Protein AF-A0A934ERG5-F1 (afdb_monomer_lite)

pLDDT: mean 91.38, std 6.94, range [65.0, 96.0]

Structure (mmCIF, N/CA/C/O backbone):
data_AF-A0A934ERG5-F1
#
_entry.id   AF-A0A934ERG5-F1
#
loop_
_atom_site.group_PDB
_atom_site.id
_atom_site.type_symbol
_atom_site.label_atom_id
_atom_site.label_alt_id
_atom_site.label_comp_id
_atom_site.label_asym_id
_atom_site.label_entity_id
_atom_site.label_seq_id
_atom_site.pdbx_PDB_ins_code
_atom_site.Cartn_x
_atom_site.Cartn_y
_atom_site.Cartn_z
_atom_site.occupancy
_atom_site.B_iso_or_equiv
_atom_site.auth_seq_id
_atom_site.auth_comp_id
_atom_site.auth_asym_id
_atom_site.auth_atom_id
_atom_site.pdbx_PDB_model_num
ATOM 1 N N . LEU A 1 1 ? 3.815 -9.267 -13.963 1.00 65.19 1 LEU A 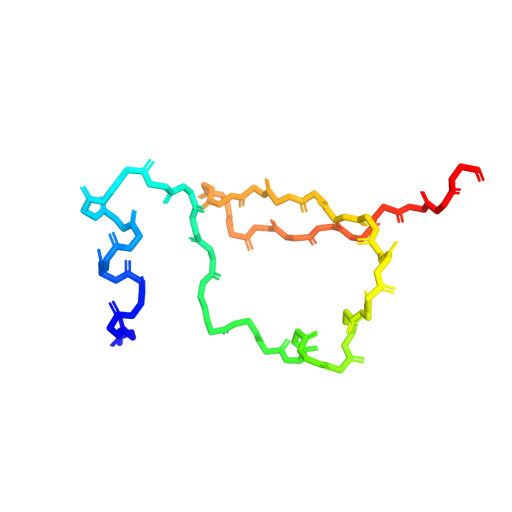N 1
ATOM 2 C CA . LEU A 1 1 ? 3.659 -7.800 -13.828 1.00 65.19 1 LEU A CA 1
ATOM 3 C C . LEU A 1 1 ? 2.269 -7.443 -14.347 1.00 65.19 1 LEU A C 1
ATOM 5 O O . LEU A 1 1 ? 1.955 -7.873 -15.450 1.00 65.19 1 LEU A O 1
ATOM 9 N N . SER A 1 2 ? 1.412 -6.787 -13.556 1.00 83.19 2 SER A N 1
ATOM 10 C CA . SER A 1 2 ? 0.061 -6.420 -14.017 1.00 83.19 2 SER A CA 1
ATOM 11 C C . SER A 1 2 ? 0.102 -5.146 -14.864 1.00 83.19 2 SER A C 1
ATOM 13 O O . SER A 1 2 ? 0.984 -4.309 -14.675 1.00 83.19 2 SER A O 1
ATOM 15 N N . HIS A 1 3 ? -0.866 -4.979 -15.769 1.00 90.12 3 HIS A N 1
ATOM 16 C CA . HIS A 1 3 ? -0.997 -3.757 -16.568 1.00 90.12 3 HIS A CA 1
ATOM 17 C C . HIS A 1 3 ? -1.154 -2.511 -15.674 1.00 90.12 3 HIS A C 1
ATOM 19 O O . HIS A 1 3 ? -0.444 -1.530 -15.859 1.00 90.12 3 HIS A O 1
ATOM 25 N N . GLY A 1 4 ? -1.978 -2.586 -14.620 1.00 88.88 4 GLY A N 1
ATOM 26 C CA . GLY A 1 4 ? -2.187 -1.467 -13.691 1.00 88.88 4 GLY A CA 1
ATOM 27 C C . GLY A 1 4 ? -0.928 -1.019 -12.934 1.00 88.88 4 GLY A C 1
ATOM 28 O O . GLY A 1 4 ? -0.744 0.173 -12.714 1.00 88.88 4 GLY A O 1
ATOM 29 N N . ALA A 1 5 ? -0.021 -1.942 -12.592 1.00 90.94 5 ALA A N 1
ATOM 30 C CA . ALA A 1 5 ? 1.243 -1.589 -11.938 1.00 90.94 5 ALA A CA 1
ATOM 31 C C . ALA A 1 5 ? 2.206 -0.830 -12.871 1.00 90.94 5 ALA A C 1
ATOM 33 O O . ALA A 1 5 ? 3.037 -0.054 -12.402 1.00 90.94 5 ALA A O 1
ATOM 34 N N . ILE A 1 6 ? 2.109 -1.055 -14.186 1.00 92.88 6 ILE A N 1
ATOM 35 C CA . ILE A 1 6 ? 2.885 -0.307 -15.182 1.00 92.88 6 ILE A CA 1
ATOM 36 C C . ILE A 1 6 ? 2.355 1.119 -15.267 1.00 92.88 6 ILE A C 1
ATOM 38 O O . ILE A 1 6 ? 3.133 2.051 -15.090 1.00 92.88 6 ILE A O 1
ATOM 42 N N . ILE A 1 7 ? 1.039 1.263 -15.434 1.00 95.00 7 ILE A N 1
ATOM 43 C CA . ILE A 1 7 ? 0.383 2.569 -15.505 1.00 95.00 7 ILE A CA 1
ATOM 44 C C . ILE A 1 7 ? 0.709 3.392 -14.254 1.00 95.00 7 ILE A C 1
ATOM 46 O O . ILE A 1 7 ? 1.236 4.490 -14.365 1.00 95.00 7 ILE A O 1
ATOM 50 N N . ALA A 1 8 ? 0.527 2.847 -13.050 1.00 93.50 8 ALA A N 1
ATOM 51 C CA . ALA A 1 8 ? 0.871 3.561 -11.819 1.00 93.50 8 ALA A CA 1
ATOM 52 C C . ALA A 1 8 ? 2.305 4.129 -11.806 1.00 93.50 8 ALA A C 1
ATOM 54 O O . ALA A 1 8 ? 2.518 5.265 -11.386 1.00 93.50 8 ALA A O 1
ATOM 55 N N . ARG A 1 9 ? 3.277 3.364 -12.320 1.00 90.81 9 ARG A N 1
ATOM 56 C CA . ARG A 1 9 ? 4.674 3.800 -12.455 1.00 90.81 9 ARG A CA 1
ATOM 57 C C . ARG A 1 9 ? 4.841 4.949 -13.442 1.00 90.81 9 ARG A C 1
ATOM 59 O O . ARG A 1 9 ? 5.586 5.877 -13.151 1.00 90.81 9 ARG A O 1
ATOM 66 N N . GLU A 1 10 ? 4.171 4.890 -14.587 1.00 95.81 10 GLU A N 1
ATOM 67 C CA . GLU A 1 10 ? 4.216 5.945 -15.610 1.00 95.81 10 GLU A CA 1
ATOM 68 C C . GLU A 1 10 ? 3.626 7.262 -15.098 1.00 95.81 10 GLU A C 1
ATOM 70 O O . GLU A 1 10 ? 4.135 8.333 -15.418 1.00 95.81 10 GLU A O 1
ATOM 75 N N . TYR A 1 11 ? 2.611 7.181 -14.235 1.00 94.06 11 TYR A N 1
ATOM 76 C CA . TYR A 1 11 ? 2.003 8.337 -13.572 1.00 94.06 11 TYR A CA 1
ATOM 77 C C . TYR A 1 11 ? 2.753 8.794 -12.308 1.00 94.06 11 TYR A C 1
ATOM 79 O O . TYR A 1 11 ? 2.340 9.760 -11.670 1.00 94.06 11 TYR A O 1
ATOM 87 N N . GLY A 1 12 ? 3.842 8.119 -11.921 1.00 93.75 12 GLY A N 1
ATOM 88 C CA . GLY A 1 12 ? 4.614 8.456 -10.721 1.00 93.75 12 GLY A CA 1
ATOM 89 C C . GLY A 1 12 ? 3.871 8.204 -9.404 1.00 93.75 12 GLY A C 1
ATOM 90 O O . GLY A 1 12 ? 4.211 8.804 -8.385 1.00 93.75 12 GLY A O 1
ATOM 91 N N . LEU A 1 13 ? 2.857 7.335 -9.406 1.00 94.12 13 LEU A N 1
ATOM 92 C CA . LEU A 1 13 ? 2.051 7.030 -8.227 1.00 94.12 13 LEU A CA 1
ATOM 93 C C . LEU A 1 13 ? 2.674 5.886 -7.406 1.00 94.12 13 LEU A C 1
ATOM 95 O O . LEU A 1 13 ? 3.003 4.833 -7.964 1.00 94.12 13 LEU A O 1
ATOM 99 N N . PRO A 1 14 ? 2.783 6.026 -6.072 1.00 92.12 14 PRO A N 1
ATOM 100 C CA . PRO A 1 14 ? 3.181 4.923 -5.204 1.00 92.12 14 PRO A CA 1
ATOM 101 C C . PRO A 1 14 ? 2.128 3.813 -5.276 1.00 92.12 14 PRO A C 1
ATOM 103 O O . PRO A 1 14 ? 0.937 4.066 -5.122 1.00 92.12 14 PRO A O 1
ATOM 106 N N . THR A 1 15 ? 2.542 2.575 -5.554 1.00 94.12 15 THR A N 1
ATOM 107 C CA . THR A 1 15 ? 1.611 1.454 -5.759 1.00 94.12 15 THR A CA 1
ATOM 108 C C . THR A 1 15 ? 2.188 0.139 -5.258 1.00 94.12 15 THR A C 1
ATOM 110 O O . THR A 1 15 ? 3.341 -0.186 -5.531 1.00 94.12 15 THR 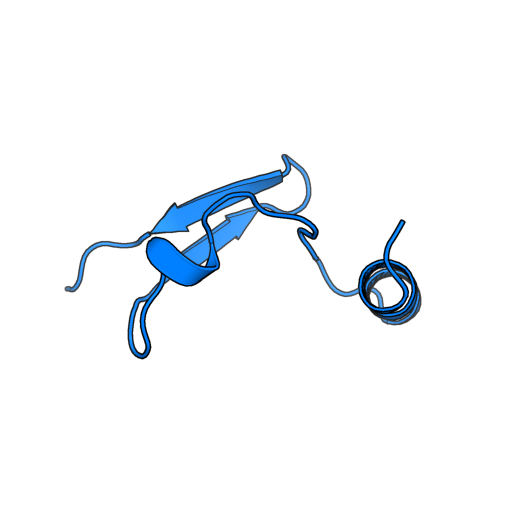A O 1
ATOM 113 N N . ILE A 1 16 ? 1.348 -0.647 -4.582 1.00 94.12 16 ILE A N 1
ATOM 114 C CA . ILE A 1 16 ? 1.613 -2.040 -4.211 1.00 94.12 16 ILE A CA 1
ATOM 115 C C . ILE A 1 16 ? 0.582 -2.901 -4.946 1.00 94.12 16 ILE A C 1
ATOM 117 O O . ILE A 1 16 ? -0.621 -2.709 -4.789 1.00 94.12 16 ILE A O 1
ATOM 121 N N . ALA A 1 17 ? 1.042 -3.839 -5.771 1.00 93.44 17 ALA A N 1
ATOM 122 C CA . ALA A 1 17 ? 0.179 -4.704 -6.575 1.00 93.44 17 ALA A CA 1
ATOM 123 C C . ALA A 1 17 ? 0.314 -6.172 -6.155 1.00 93.44 17 ALA A C 1
ATOM 125 O O . ALA A 1 17 ? 1.327 -6.571 -5.587 1.00 93.44 17 ALA A O 1
ATOM 126 N N . ASN A 1 18 ? -0.691 -6.988 -6.495 1.00 92.12 18 ASN A N 1
ATOM 127 C CA . ASN A 1 18 ? -0.718 -8.428 -6.203 1.00 92.12 18 ASN A CA 1
ATOM 128 C C . ASN A 1 18 ? -0.646 -8.763 -4.696 1.00 92.12 18 ASN A C 1
ATOM 130 O O . ASN A 1 18 ? 0.040 -9.695 -4.279 1.00 92.12 18 ASN A O 1
ATOM 134 N N . VAL A 1 19 ? -1.356 -7.989 -3.872 1.00 93.19 19 VAL A N 1
ATOM 135 C CA . VAL A 1 19 ? -1.411 -8.188 -2.419 1.00 93.19 19 VAL A CA 1
ATOM 136 C C . VAL A 1 19 ? -2.345 -9.353 -2.094 1.00 93.19 19 VAL A C 1
ATOM 138 O O . VAL A 1 19 ? 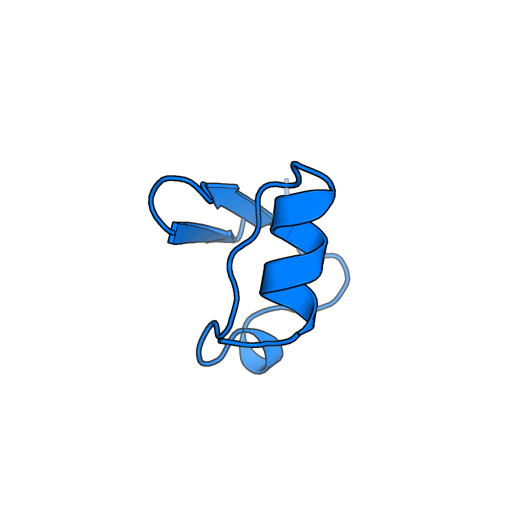-3.568 -9.254 -2.221 1.00 93.19 19 VAL A O 1
ATOM 141 N N . ALA A 1 20 ? -1.765 -10.468 -1.660 1.00 93.56 20 ALA A N 1
ATOM 142 C CA . ALA A 1 20 ? -2.521 -11.657 -1.294 1.00 93.56 20 ALA A CA 1
ATOM 143 C C . ALA A 1 20 ? -3.501 -11.367 -0.144 1.00 93.56 20 ALA A C 1
ATOM 145 O O . ALA A 1 20 ? -3.128 -10.817 0.892 1.00 93.56 20 ALA A O 1
ATOM 146 N N . GLY A 1 21 ? -4.767 -11.747 -0.329 1.00 93.44 21 GLY A N 1
ATOM 147 C CA . GLY A 1 21 ? -5.812 -11.564 0.681 1.00 93.44 21 GLY A CA 1
ATOM 148 C C . GLY A 1 21 ? -6.231 -10.111 0.927 1.00 93.44 21 GLY A C 1
ATOM 149 O O . GLY A 1 21 ? -6.981 -9.867 1.865 1.00 93.44 21 GLY A O 1
ATOM 150 N N . ALA A 1 22 ? -5.798 -9.139 0.113 1.00 93.62 22 ALA A N 1
ATOM 151 C CA . ALA A 1 22 ? -6.240 -7.749 0.272 1.00 93.62 22 ALA A CA 1
ATOM 152 C C . ALA A 1 22 ? -7.767 -7.627 0.202 1.00 93.62 22 ALA A C 1
ATOM 154 O O . ALA A 1 22 ? -8.375 -7.023 1.077 1.00 93.62 22 ALA A O 1
ATOM 155 N N . MET A 1 23 ? -8.383 -8.300 -0.774 1.00 94.19 23 MET A N 1
ATOM 156 C CA . MET A 1 23 ? -9.835 -8.271 -0.985 1.00 94.19 23 MET A CA 1
ATOM 157 C C . MET A 1 23 ? -10.649 -8.919 0.143 1.00 94.19 23 MET A C 1
ATOM 159 O O . MET A 1 23 ? -11.852 -8.709 0.209 1.00 94.19 23 MET A O 1
ATOM 163 N N . THR A 1 24 ? -10.028 -9.728 1.008 1.00 96.00 24 THR A N 1
ATOM 164 C CA . THR A 1 24 ? -10.711 -10.352 2.154 1.00 96.00 24 THR A CA 1
ATOM 165 C C . THR A 1 24 ? -10.422 -9.646 3.474 1.00 96.00 24 THR A C 1
ATOM 167 O O . THR A 1 24 ? -11.139 -9.859 4.447 1.00 96.00 24 THR A O 1
ATOM 170 N N . ARG A 1 25 ? -9.359 -8.837 3.531 1.00 93.00 25 ARG A N 1
ATOM 171 C CA . ARG A 1 25 ? -8.904 -8.139 4.741 1.00 93.00 25 ARG A CA 1
ATOM 172 C C . ARG A 1 25 ? -9.307 -6.669 4.776 1.00 93.00 25 ARG A C 1
ATOM 174 O O . ARG A 1 25 ? -9.367 -6.105 5.861 1.00 93.00 25 ARG A O 1
ATOM 181 N N . LEU A 1 26 ? -9.537 -6.062 3.616 1.00 93.44 26 LEU A N 1
ATOM 182 C CA . LEU A 1 26 ? -9.948 -4.671 3.479 1.00 93.44 26 LEU A CA 1
ATOM 183 C C . LEU A 1 26 ? -11.448 -4.600 3.205 1.00 93.44 26 LEU A C 1
ATOM 185 O O . LEU A 1 26 ? -11.969 -5.371 2.401 1.00 93.44 26 LEU A O 1
ATOM 189 N N . ALA A 1 27 ? -12.118 -3.657 3.856 1.00 93.50 27 ALA A N 1
ATOM 190 C CA . ALA A 1 27 ? -13.508 -3.323 3.593 1.00 93.50 27 ALA A CA 1
ATOM 191 C C . ALA A 1 27 ? -13.663 -1.811 3.421 1.0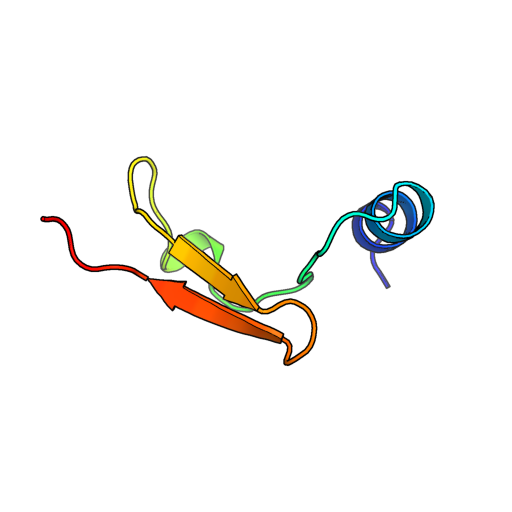0 93.50 27 ALA A C 1
ATOM 193 O O . ALA A 1 27 ? -12.809 -1.028 3.851 1.00 93.50 27 ALA A O 1
ATOM 194 N N . ASP A 1 28 ? -14.771 -1.412 2.806 1.00 93.25 28 ASP A N 1
ATOM 195 C CA . ASP A 1 28 ? -15.092 -0.007 2.590 1.00 93.25 28 ASP A CA 1
ATOM 196 C C . ASP A 1 28 ? -15.134 0.760 3.918 1.00 93.25 28 ASP A C 1
ATOM 198 O O . ASP A 1 28 ? -15.626 0.270 4.936 1.00 93.25 28 ASP A O 1
ATOM 202 N N . GLY A 1 29 ? -14.586 1.975 3.908 1.00 92.50 29 GLY A N 1
ATOM 203 C CA . GLY A 1 29 ? -14.491 2.826 5.096 1.00 92.50 29 GLY A CA 1
ATOM 204 C C . GLY A 1 29 ? -13.319 2.513 6.033 1.00 92.50 29 GLY A C 1
ATOM 205 O O . GLY A 1 29 ? -13.106 3.275 6.972 1.00 92.50 29 GLY A O 1
ATOM 206 N N . MET A 1 30 ? -12.527 1.459 5.792 1.00 93.31 30 MET A N 1
ATOM 207 C CA . MET A 1 30 ? -11.280 1.248 6.535 1.00 93.31 30 MET A CA 1
ATOM 208 C C . MET A 1 30 ? -10.227 2.286 6.150 1.00 93.31 30 MET A C 1
ATOM 210 O O . MET A 1 30 ? -9.950 2.510 4.970 1.00 93.31 30 MET A O 1
ATOM 214 N N . GLN A 1 31 ? -9.580 2.863 7.158 1.00 94.75 31 GLN A N 1
ATOM 215 C CA . GLN A 1 31 ? -8.404 3.692 6.955 1.00 94.75 31 GLN A CA 1
ATOM 216 C C . GLN A 1 31 ? -7.156 2.806 6.865 1.00 94.75 31 GLN A C 1
ATOM 218 O O . GLN A 1 31 ? -6.964 1.881 7.655 1.00 94.75 31 GLN A O 1
ATOM 223 N N . VAL A 1 32 ? -6.315 3.062 5.864 1.00 94.12 32 VAL A N 1
ATOM 224 C CA . VAL A 1 32 ? -5.139 2.240 5.565 1.00 94.12 32 VAL A CA 1
ATOM 225 C C . VAL A 1 32 ? -3.960 3.149 5.246 1.00 94.12 32 VAL A C 1
ATOM 227 O O . VAL A 1 32 ? -4.077 4.059 4.426 1.00 94.12 32 VAL A O 1
ATOM 230 N N . SER A 1 33 ? -2.814 2.860 5.852 1.00 94.31 33 SER A N 1
ATOM 231 C CA . SER A 1 33 ? -1.531 3.471 5.515 1.00 94.31 33 SER A CA 1
ATOM 232 C C . SER A 1 33 ? -0.731 2.541 4.613 1.00 94.31 33 SER A C 1
ATOM 234 O O . SER A 1 33 ? -0.646 1.333 4.856 1.00 94.31 33 SER A O 1
ATOM 236 N N . ILE A 1 34 ? -0.096 3.105 3.588 1.00 94.44 34 ILE A N 1
ATOM 237 C CA . ILE A 1 34 ? 0.766 2.360 2.669 1.00 94.44 34 ILE A CA 1
ATOM 238 C C . ILE A 1 34 ? 2.169 2.961 2.635 1.00 94.44 34 ILE A C 1
ATOM 240 O O . ILE A 1 34 ? 2.340 4.174 2.553 1.00 94.44 34 ILE A O 1
ATOM 244 N N . ASP A 1 35 ? 3.171 2.091 2.643 1.00 95.38 35 ASP A N 1
ATOM 245 C CA . ASP A 1 35 ? 4.543 2.410 2.267 1.00 95.38 35 ASP A CA 1
ATOM 246 C C . ASP A 1 35 ? 4.899 1.559 1.047 1.00 95.38 35 ASP A C 1
A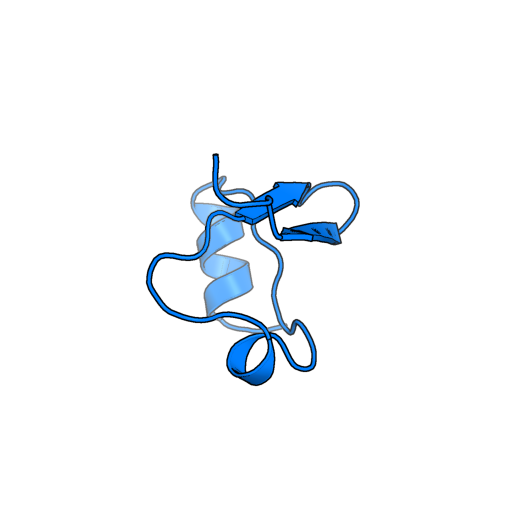TOM 248 O O . ASP A 1 35 ? 5.269 0.387 1.150 1.00 95.38 35 ASP A O 1
ATOM 252 N N . ALA A 1 36 ? 4.757 2.161 -0.132 1.00 92.69 36 ALA A N 1
ATOM 253 C CA . ALA A 1 36 ? 5.039 1.493 -1.396 1.00 92.69 36 ALA A CA 1
ATOM 254 C C . ALA A 1 36 ? 6.541 1.283 -1.652 1.00 92.69 36 ALA A C 1
ATOM 256 O O . ALA A 1 36 ? 6.888 0.468 -2.503 1.00 92.69 36 ALA A O 1
ATOM 257 N N . GLY A 1 37 ? 7.426 1.982 -0.930 1.00 93.44 37 GLY A N 1
ATOM 258 C CA . GLY A 1 37 ? 8.872 1.797 -1.039 1.00 93.44 37 GLY A CA 1
ATOM 259 C C . GLY A 1 37 ? 9.330 0.495 -0.385 1.00 93.44 37 GLY A C 1
ATOM 260 O O . GLY A 1 37 ? 10.139 -0.230 -0.958 1.00 93.44 37 GLY A O 1
ATOM 261 N N . SER A 1 38 ? 8.771 0.169 0.785 1.00 95.38 38 SER A N 1
ATOM 262 C CA . SER A 1 38 ? 9.024 -1.105 1.476 1.00 95.38 38 SER A CA 1
ATOM 263 C C . SER A 1 38 ? 8.026 -2.217 1.128 1.00 95.38 38 SER A C 1
ATOM 265 O O . SER A 1 38 ? 8.253 -3.372 1.481 1.00 95.38 38 SER A O 1
ATOM 267 N N . GLY A 1 39 ? 6.929 -1.892 0.435 1.00 94.06 39 GLY A N 1
ATOM 268 C CA . GLY A 1 39 ? 5.857 -2.839 0.111 1.00 94.06 39 GLY A CA 1
ATOM 269 C C . GLY A 1 39 ? 4.948 -3.167 1.301 1.00 94.06 39 GLY A C 1
ATOM 270 O O . GLY A 1 39 ? 4.358 -4.246 1.345 1.00 94.06 39 GLY A O 1
ATOM 271 N N . THR A 1 40 ? 4.833 -2.255 2.269 1.00 95.12 40 THR A N 1
ATOM 272 C CA . THR A 1 40 ? 4.102 -2.466 3.525 1.00 95.12 40 THR A CA 1
ATOM 273 C C . THR A 1 40 ? 2.725 -1.807 3.497 1.00 95.12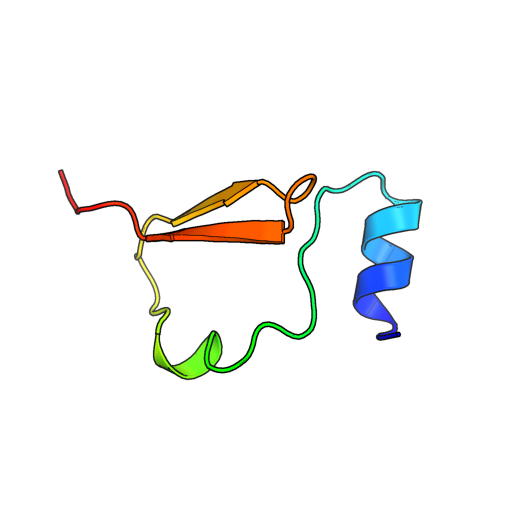 40 THR A C 1
ATOM 275 O O . THR A 1 40 ? 2.564 -0.682 3.028 1.00 95.12 40 THR A O 1
ATOM 278 N N . ILE A 1 41 ? 1.729 -2.494 4.058 1.00 95.44 41 ILE A N 1
ATOM 279 C CA . ILE A 1 41 ? 0.358 -1.998 4.228 1.00 95.44 41 ILE A CA 1
ATOM 280 C C . ILE A 1 41 ? -0.025 -2.157 5.699 1.00 95.44 41 ILE A C 1
ATOM 282 O O . ILE A 1 41 ? 0.197 -3.223 6.279 1.00 95.44 41 ILE A O 1
ATOM 286 N N . ARG A 1 42 ? -0.601 -1.117 6.304 1.00 95.06 42 ARG A N 1
ATOM 287 C CA . ARG A 1 42 ? -1.105 -1.124 7.683 1.00 95.06 42 ARG A CA 1
ATOM 288 C C . ARG A 1 42 ? -2.560 -0.687 7.705 1.00 95.06 42 ARG A C 1
ATOM 290 O O . ARG A 1 42 ? -2.903 0.332 7.119 1.00 95.06 42 ARG A O 1
ATOM 297 N N . ILE A 1 43 ? -3.399 -1.469 8.375 1.00 94.25 43 ILE A N 1
ATOM 298 C CA . ILE A 1 43 ? -4.780 -1.082 8.665 1.00 94.25 43 ILE A CA 1
ATOM 299 C C . ILE A 1 43 ? -4.726 -0.202 9.908 1.00 94.25 43 ILE A C 1
ATOM 301 O O . ILE A 1 43 ? -4.200 -0.630 10.938 1.00 94.25 43 ILE A O 1
ATOM 305 N N . GLU A 1 44 ? -5.224 1.021 9.789 1.00 92.62 44 GLU A N 1
ATOM 306 C CA . GLU A 1 44 ? -5.261 1.961 10.900 1.00 92.62 44 GLU A CA 1
ATOM 307 C C . GLU A 1 44 ? -6.471 1.650 11.793 1.00 92.62 44 GLU A C 1
ATOM 309 O O . GLU A 1 44 ? -7.545 1.305 11.285 1.00 92.62 44 GLU A O 1
ATOM 314 N N . PRO A 1 45 ? -6.324 1.740 13.123 1.00 80.25 45 PRO A N 1
ATOM 315 C CA . PRO A 1 45 ? -7.467 1.660 14.019 1.00 80.25 45 PRO A CA 1
ATOM 316 C C . PRO A 1 45 ? -8.415 2.840 13.767 1.00 80.25 45 PRO A C 1
ATOM 318 O O . PRO A 1 45 ? -7.974 3.949 13.464 1.00 80.25 45 PRO A O 1
ATOM 321 N N . PHE A 1 46 ? -9.722 2.602 13.908 1.00 71.31 46 PHE A N 1
ATOM 322 C CA . PHE A 1 46 ? -10.693 3.696 13.956 1.00 71.31 46 PHE A CA 1
ATOM 323 C C . PHE A 1 46 ? -10.361 4.620 15.146 1.00 71.31 46 PHE A C 1
ATOM 325 O O . PHE A 1 46 ? -9.997 4.097 16.205 1.00 71.31 46 PHE A O 1
ATOM 332 N N . PRO A 1 47 ? -10.458 5.953 14.984 1.00 65.00 47 PRO A N 1
ATOM 333 C CA . PRO A 1 47 ? -10.340 6.891 16.098 1.00 65.00 47 PRO A CA 1
ATOM 334 C C . PRO A 1 47 ? -11.454 6.713 17.137 1.00 65.00 47 PRO A C 1
ATOM 336 O O . PRO A 1 47 ? -12.562 6.260 16.762 1.00 65.00 47 PRO A O 1
#

Radius of gyration: 11.95 Å; chains: 1; bounding box: 24×20×33 Å

Secondary structure (DSSP, 8-state):
--HHHHHHHHTT-------TTHHHH--TT--EEEETTTTEEEEPPP-

Sequence (47 aa):
LSHGAIIAREYGLPTIANVAGAMTRLADGMQVSIDAGSGTIRIEPFP

Foldseek 3Di:
DDPVVVVCVVVVHQDQPPDPCCVVPDDPPWDKDDDSVVNDIDTDDDD